Protein AF-A0AA90GK65-F1 (afdb_monomer_lite)

Structure (mmCIF, N/CA/C/O backbone):
data_AF-A0AA90GK65-F1
#
_entry.id   AF-A0AA90GK65-F1
#
loop_
_atom_site.group_PDB
_atom_site.id
_atom_site.type_symbol
_atom_site.label_atom_id
_atom_site.label_alt_id
_atom_site.label_comp_id
_atom_site.label_asym_id
_atom_site.label_entity_id
_atom_site.label_seq_id
_atom_site.pdbx_PDB_ins_code
_atom_site.Cartn_x
_atom_site.Cartn_y
_atom_site.Cartn_z
_atom_site.occupancy
_atom_site.B_iso_or_equiv
_atom_site.auth_seq_id
_atom_site.auth_comp_id
_atom_site.auth_asym_id
_atom_site.auth_atom_id
_atom_site.pdbx_PDB_model_num
ATOM 1 N N . MET A 1 1 ? -37.268 20.072 83.734 1.00 53.88 1 MET A N 1
ATOM 2 C CA . MET A 1 1 ? -36.682 18.783 83.312 1.00 53.88 1 MET A CA 1
ATOM 3 C C . MET A 1 1 ? -36.101 18.125 84.541 1.00 53.88 1 MET A C 1
ATOM 5 O O . MET A 1 1 ? -35.320 18.769 85.232 1.00 53.88 1 MET A O 1
ATOM 9 N N . THR A 1 2 ? -36.544 16.917 84.872 1.00 64.06 2 THR A N 1
ATOM 10 C CA . THR A 1 2 ? -36.016 16.194 86.035 1.00 64.06 2 THR A CA 1
ATOM 11 C C . THR A 1 2 ? -34.675 15.547 85.679 1.00 64.06 2 THR A C 1
ATOM 13 O O . THR A 1 2 ? -34.404 15.279 84.508 1.00 64.06 2 THR A O 1
ATOM 16 N N . HIS A 1 3 ? -33.815 15.277 86.668 1.00 60.09 3 HIS A N 1
ATOM 17 C CA . HIS A 1 3 ? -32.548 14.559 86.447 1.00 60.09 3 HIS A CA 1
ATOM 18 C C . HIS A 1 3 ? -32.745 13.210 85.719 1.00 60.09 3 HIS A C 1
ATOM 20 O O . HIS A 1 3 ? -31.854 12.770 84.997 1.00 60.09 3 HIS A O 1
ATOM 26 N N . SER A 1 4 ? -33.921 12.588 85.859 1.00 67.12 4 SER A N 1
ATOM 27 C CA . SER A 1 4 ? -34.303 11.354 85.165 1.00 67.12 4 SER A CA 1
ATOM 28 C C . SER A 1 4 ? -34.484 11.553 83.652 1.00 67.12 4 SER A C 1
ATOM 30 O O . SER A 1 4 ? -33.964 10.751 82.875 1.00 67.12 4 SER A O 1
ATOM 32 N N . ASP A 1 5 ? -35.111 12.656 83.224 1.00 63.06 5 ASP A N 1
ATOM 33 C CA . ASP A 1 5 ? -35.322 12.979 81.802 1.00 63.06 5 ASP A CA 1
ATOM 34 C C . ASP A 1 5 ? -33.998 13.243 81.070 1.00 63.06 5 ASP A C 1
ATOM 36 O O . ASP A 1 5 ? -33.822 12.882 79.905 1.00 63.06 5 ASP A O 1
ATOM 40 N N . PHE A 1 6 ? -33.038 13.858 81.767 1.00 65.25 6 PHE A N 1
ATOM 41 C CA . PHE A 1 6 ? -31.709 14.142 81.227 1.00 65.25 6 PHE A CA 1
ATOM 42 C C . PHE A 1 6 ? -30.898 12.857 80.997 1.00 65.25 6 PHE A C 1
ATOM 44 O O . PHE A 1 6 ? -30.302 12.683 79.935 1.00 65.25 6 PHE A O 1
ATOM 51 N N . VAL A 1 7 ? -30.925 11.920 81.949 1.00 72.56 7 VAL A N 1
ATOM 52 C CA . VAL A 1 7 ? -30.226 10.629 81.827 1.00 72.56 7 VAL A CA 1
ATOM 53 C C . VAL A 1 7 ? -30.856 9.753 80.737 1.00 72.56 7 VAL A C 1
ATOM 55 O O . VAL A 1 7 ? -30.133 9.161 79.936 1.00 72.56 7 VAL A O 1
ATOM 58 N N . LEU A 1 8 ? -32.190 9.721 80.638 1.00 72.12 8 LEU A N 1
ATOM 59 C CA . LEU A 1 8 ? -32.901 9.017 79.563 1.00 72.12 8 LEU A CA 1
ATOM 60 C C . LEU A 1 8 ? -32.573 9.585 78.175 1.00 72.12 8 LEU A C 1
ATOM 62 O O . LEU A 1 8 ? -32.366 8.815 77.240 1.00 72.12 8 LEU A O 1
ATOM 66 N N . SER A 1 9 ? -32.458 10.910 78.047 1.00 63.75 9 SER A N 1
ATOM 67 C CA . SER A 1 9 ? -32.057 11.575 76.799 1.00 63.75 9 SER A CA 1
ATOM 68 C C . SER A 1 9 ? -30.633 11.205 76.362 1.00 63.75 9 SER A C 1
ATOM 70 O O . SER A 1 9 ? -30.393 10.914 75.186 1.00 63.75 9 SER A O 1
ATOM 72 N N . ILE A 1 10 ? -29.689 11.132 77.309 1.00 73.88 10 ILE A N 1
ATOM 73 C CA . ILE A 1 10 ? -28.309 10.703 77.034 1.00 73.88 10 ILE A CA 1
ATOM 74 C C . ILE A 1 10 ? -28.283 9.248 76.557 1.00 73.88 10 ILE A C 1
ATOM 76 O O . ILE A 1 10 ? -27.667 8.945 75.534 1.00 73.88 10 ILE A O 1
ATOM 80 N N . ILE A 1 11 ? -28.985 8.349 77.251 1.00 77.56 11 ILE A N 1
A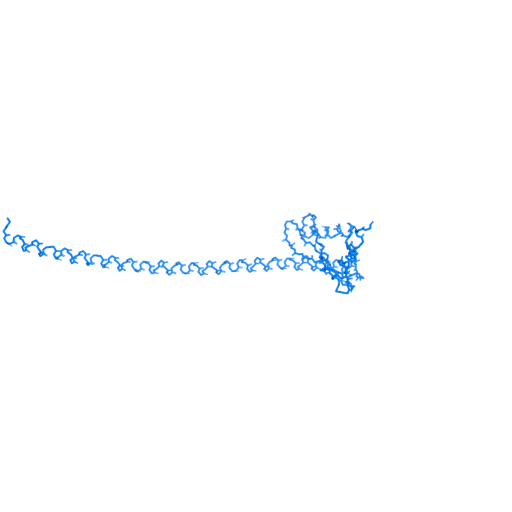TOM 81 C CA . ILE A 1 11 ? -29.042 6.928 76.883 1.00 77.56 11 ILE A CA 1
ATOM 82 C C . ILE A 1 11 ? -29.703 6.753 75.509 1.00 77.56 11 ILE A C 1
ATOM 84 O O . ILE A 1 11 ? -29.168 6.041 74.659 1.00 77.56 11 ILE A O 1
ATOM 88 N N . ALA A 1 12 ? -30.813 7.447 75.246 1.00 73.69 12 ALA A N 1
ATOM 89 C CA . ALA A 1 12 ? -31.489 7.418 73.951 1.00 73.69 12 ALA A CA 1
ATOM 90 C C . ALA A 1 12 ? -30.584 7.919 72.813 1.00 73.69 12 ALA A C 1
ATOM 92 O O . ALA A 1 12 ? -30.560 7.322 71.737 1.00 73.69 12 ALA A O 1
ATOM 93 N N . SER A 1 13 ? -29.786 8.959 73.063 1.00 66.50 13 SER A N 1
ATOM 94 C CA . SER A 1 13 ? -28.832 9.502 72.087 1.00 66.50 13 SER A CA 1
ATOM 95 C C . SER A 1 13 ? -27.697 8.521 71.775 1.00 66.50 13 SER A C 1
ATOM 97 O O . SER A 1 13 ? -27.316 8.363 70.615 1.00 66.50 13 SER A O 1
ATOM 99 N N . ILE A 1 14 ? -27.192 7.805 72.786 1.00 78.31 14 ILE A N 1
ATOM 100 C CA . ILE A 1 14 ? -26.168 6.761 72.609 1.00 78.31 14 ILE A CA 1
ATOM 101 C C . ILE A 1 14 ? -26.725 5.589 71.790 1.00 78.31 14 ILE A C 1
ATOM 103 O O . ILE A 1 14 ? -26.081 5.125 70.847 1.00 78.31 14 ILE A O 1
ATOM 107 N N . VAL A 1 15 ? -27.942 5.134 72.103 1.00 82.12 15 VAL A N 1
ATOM 108 C CA . VAL A 1 15 ? -28.606 4.046 71.368 1.00 82.12 15 VAL A CA 1
ATOM 109 C C . VAL A 1 15 ? -28.891 4.455 69.919 1.00 82.12 15 VAL A C 1
ATOM 111 O O . VAL A 1 15 ? -28.620 3.684 68.999 1.00 82.12 15 VAL A O 1
ATOM 114 N N . ALA A 1 16 ? -29.360 5.684 69.689 1.00 72.75 16 ALA A N 1
ATOM 115 C CA . ALA A 1 16 ? -29.577 6.213 68.345 1.00 72.75 16 ALA A CA 1
ATOM 116 C C . ALA A 1 16 ? -28.270 6.284 67.534 1.00 72.75 16 ALA A C 1
ATOM 118 O O . ALA A 1 16 ? -28.245 5.880 66.370 1.00 72.75 16 ALA A O 1
ATOM 119 N N . GLY A 1 17 ? -27.166 6.719 68.152 1.00 74.56 17 GLY A N 1
ATOM 120 C CA . GLY A 1 17 ? -25.843 6.748 67.521 1.00 74.56 17 GLY A CA 1
ATOM 121 C C . GLY A 1 17 ? -25.321 5.357 67.138 1.00 74.56 17 GLY A C 1
ATOM 122 O O . GLY A 1 17 ? -24.749 5.182 66.057 1.00 74.56 17 GLY A O 1
ATOM 123 N N . LEU A 1 18 ? -25.569 4.346 67.977 1.00 76.31 18 LEU A N 1
ATOM 124 C CA . LEU A 1 18 ? -25.223 2.951 67.684 1.00 76.31 18 LEU A CA 1
ATOM 125 C C . LEU A 1 18 ? -26.044 2.386 66.518 1.00 76.31 18 LEU A C 1
ATOM 127 O O . LEU A 1 18 ? -25.478 1.753 65.625 1.00 76.31 18 LEU A O 1
ATOM 131 N N . LEU A 1 19 ? -27.353 2.652 66.483 1.00 78.06 19 LEU A N 1
ATOM 132 C CA . LEU A 1 19 ? -28.230 2.213 65.393 1.00 78.06 19 LEU A CA 1
ATOM 133 C C . LEU A 1 19 ? -27.856 2.867 64.057 1.00 78.06 19 LEU A C 1
ATOM 135 O O . LEU A 1 19 ? -27.774 2.178 63.040 1.00 78.06 19 LEU A O 1
ATOM 139 N N . LEU A 1 20 ? -27.556 4.169 64.062 1.00 73.31 20 LEU A N 1
ATOM 140 C CA . LEU A 1 20 ? -27.072 4.887 62.879 1.00 73.31 20 LEU A CA 1
ATOM 141 C C . LEU A 1 20 ? -25.736 4.327 62.379 1.00 73.31 20 LEU A C 1
ATOM 143 O O . LEU A 1 20 ? -25.569 4.108 61.179 1.00 73.31 20 LEU A O 1
ATOM 147 N N . SER A 1 21 ? -24.808 4.028 63.289 1.00 73.44 21 SER A N 1
ATOM 148 C CA . SER A 1 21 ? -23.505 3.448 62.938 1.00 73.44 21 SER A CA 1
ATOM 149 C C . SER A 1 21 ? -23.639 2.041 62.340 1.00 73.44 21 SER A C 1
ATOM 151 O O . SER A 1 21 ? -22.968 1.712 61.358 1.00 73.44 21 SER A O 1
ATOM 153 N N . LEU A 1 22 ? -24.543 1.216 62.877 1.00 74.62 22 LEU A N 1
ATOM 154 C CA . LEU A 1 22 ? -24.857 -0.112 62.340 1.00 74.62 22 LEU A CA 1
ATOM 155 C C . LEU A 1 22 ? -25.506 -0.032 60.952 1.00 74.62 22 LEU A C 1
ATOM 157 O O . LEU A 1 22 ? -25.086 -0.747 60.039 1.00 74.62 22 LEU A O 1
ATOM 161 N N . ALA A 1 23 ? -26.475 0.868 60.765 1.00 69.19 23 ALA A N 1
ATOM 162 C CA . ALA A 1 23 ? -27.125 1.090 59.475 1.00 69.19 23 ALA A CA 1
ATOM 163 C C . ALA A 1 23 ? -26.131 1.586 58.410 1.00 69.19 23 ALA A C 1
ATOM 165 O O . ALA A 1 23 ? -26.128 1.092 57.277 1.00 69.19 23 ALA A O 1
ATOM 166 N N . ALA A 1 24 ? -25.233 2.505 58.776 1.00 68.62 24 ALA A N 1
ATOM 167 C CA . ALA A 1 24 ? -24.184 3.005 57.893 1.00 68.62 24 ALA A CA 1
ATOM 168 C C . ALA A 1 24 ? -23.212 1.893 57.467 1.00 68.62 24 ALA A C 1
ATOM 170 O O . ALA A 1 24 ? -22.922 1.755 56.276 1.00 68.62 24 ALA A O 1
ATOM 171 N N . LYS A 1 25 ? -22.767 1.046 58.407 1.00 73.62 25 LYS A N 1
ATOM 172 C CA . LYS A 1 25 ? -21.892 -0.101 58.116 1.00 73.62 25 LYS A CA 1
ATOM 173 C C . LYS A 1 25 ? -22.549 -1.089 57.148 1.00 73.62 25 LYS A C 1
ATOM 175 O O . LYS A 1 25 ? -21.927 -1.484 56.162 1.00 73.62 25 LYS A O 1
ATOM 180 N N . PHE A 1 26 ? -23.809 -1.446 57.396 1.00 69.31 26 PHE A N 1
ATOM 181 C CA . PHE A 1 26 ? -24.549 -2.394 56.557 1.00 69.31 26 PHE A CA 1
ATOM 182 C C . PHE A 1 26 ? -24.755 -1.858 55.133 1.00 69.31 26 PHE A C 1
ATOM 184 O O . PHE A 1 26 ? -24.623 -2.586 54.148 1.00 69.31 26 PHE A O 1
ATOM 191 N N . THR A 1 27 ? -25.019 -0.554 55.017 1.00 68.69 27 THR A N 1
ATOM 192 C CA . THR A 1 27 ? -25.155 0.130 53.728 1.00 68.69 27 THR A CA 1
ATOM 193 C C . THR A 1 27 ? -23.825 0.105 52.968 1.00 68.69 27 THR A C 1
ATOM 195 O O . THR A 1 27 ? -23.781 -0.346 51.824 1.00 68.69 27 THR A O 1
ATOM 198 N N . LEU A 1 28 ? -22.716 0.476 53.615 1.00 67.44 28 LEU A N 1
ATOM 199 C CA . LEU A 1 28 ? -21.369 0.449 53.030 1.00 67.44 28 LEU A CA 1
ATOM 200 C C . LEU A 1 28 ? -20.943 -0.942 52.535 1.00 67.44 28 LEU A C 1
ATOM 202 O O . LEU A 1 28 ? -20.376 -1.057 51.449 1.00 67.44 28 LEU A O 1
ATOM 206 N N . GLU A 1 29 ? -21.226 -2.005 53.289 1.00 71.81 29 GLU A N 1
ATOM 207 C CA . GLU A 1 29 ? -20.899 -3.378 52.877 1.00 71.81 29 GLU A CA 1
ATOM 208 C C . GLU A 1 29 ? -21.692 -3.829 51.642 1.00 71.81 29 GLU A C 1
ATOM 210 O O . GLU A 1 29 ? -21.140 -4.484 50.750 1.00 71.81 29 GLU A O 1
ATOM 215 N N . LYS A 1 30 ? -22.969 -3.440 51.549 1.00 68.69 30 LYS A N 1
ATOM 216 C CA . LYS A 1 30 ? -23.831 -3.769 50.406 1.00 68.69 30 LYS A CA 1
ATOM 217 C C . LYS A 1 30 ? -23.350 -3.076 49.128 1.00 68.69 30 LYS A C 1
ATOM 219 O O . LYS A 1 30 ? -23.256 -3.715 48.081 1.00 68.69 30 LYS A O 1
ATOM 224 N N . TRP A 1 31 ? -22.961 -1.805 49.230 1.00 67.75 31 TRP A N 1
ATOM 225 C CA . TRP A 1 31 ? -22.409 -1.038 48.110 1.00 67.75 31 TRP A CA 1
ATOM 226 C C . TRP A 1 31 ? -20.990 -1.466 47.727 1.00 67.75 31 TRP A C 1
ATOM 228 O O . TRP A 1 31 ? -20.674 -1.471 46.542 1.00 67.75 31 TRP A O 1
ATOM 238 N N . LYS A 1 32 ? -20.156 -1.918 48.676 1.00 67.50 32 LYS A N 1
ATOM 239 C CA . LYS A 1 32 ? -18.831 -2.494 48.377 1.00 67.50 32 LYS A CA 1
ATOM 240 C C . LYS A 1 32 ? -18.922 -3.699 47.443 1.00 67.50 32 LYS A C 1
ATOM 242 O O . LYS A 1 32 ? -18.173 -3.768 46.474 1.00 67.50 32 LYS A O 1
ATOM 247 N N . LYS A 1 33 ? -19.847 -4.631 47.699 1.00 67.06 33 LYS A N 1
ATOM 248 C CA . LYS A 1 33 ? -20.040 -5.809 46.832 1.00 67.06 33 LYS A CA 1
ATOM 249 C C . LYS A 1 33 ? -20.470 -5.418 45.416 1.00 67.06 33 LYS A C 1
ATOM 251 O O . LYS A 1 33 ? -19.972 -5.987 44.450 1.00 67.06 33 LYS A O 1
ATOM 256 N N . ILE A 1 34 ? -21.342 -4.418 45.299 1.00 67.25 34 ILE A N 1
ATOM 257 C CA . ILE A 1 34 ? -21.796 -3.887 44.009 1.00 67.25 34 ILE A CA 1
ATOM 258 C C . ILE A 1 34 ? -20.641 -3.178 43.284 1.00 67.25 34 ILE A C 1
ATOM 260 O O . ILE A 1 34 ? -20.399 -3.457 42.115 1.00 67.25 34 ILE A O 1
ATOM 264 N N . ALA A 1 35 ? -19.876 -2.331 43.976 1.00 66.69 35 ALA A N 1
ATOM 265 C CA . ALA A 1 35 ? -18.743 -1.601 43.408 1.00 66.69 35 ALA A CA 1
ATOM 266 C C . ALA A 1 35 ? -17.632 -2.533 42.897 1.00 66.69 35 ALA A C 1
ATOM 268 O O . ALA A 1 35 ? -17.071 -2.285 41.834 1.00 66.69 35 ALA A O 1
ATOM 269 N N . ILE A 1 36 ? -17.354 -3.633 43.606 1.00 68.06 36 ILE A N 1
ATOM 270 C CA . ILE A 1 36 ? -16.408 -4.664 43.151 1.00 68.06 36 ILE A CA 1
ATOM 271 C C . ILE A 1 36 ? -16.930 -5.352 41.882 1.00 68.06 36 ILE A C 1
ATOM 273 O O . ILE A 1 36 ? -16.168 -5.541 40.937 1.00 68.06 36 ILE A O 1
ATOM 277 N N . GLY A 1 37 ? -18.228 -5.674 41.829 1.00 65.06 37 GLY A N 1
ATOM 278 C CA . GLY A 1 37 ? -18.865 -6.251 40.642 1.00 65.06 37 GLY A CA 1
ATOM 279 C C . GLY A 1 37 ? -18.809 -5.323 39.425 1.00 65.06 37 GLY A C 1
ATOM 280 O O . GLY A 1 37 ? -18.404 -5.752 38.349 1.00 65.06 37 GLY A O 1
ATOM 281 N N . PHE A 1 38 ? -19.134 -4.039 39.600 1.00 68.06 38 PHE A N 1
ATOM 282 C CA . PHE A 1 38 ? -19.025 -3.033 38.539 1.00 68.06 38 PHE A CA 1
ATOM 283 C C . PHE A 1 38 ? -17.574 -2.800 38.106 1.00 68.06 38 PHE A C 1
ATOM 285 O O . PHE A 1 38 ? -17.306 -2.727 36.910 1.00 68.06 38 PHE A O 1
ATOM 292 N N . GLY A 1 39 ? -16.627 -2.742 39.046 1.00 64.25 39 GLY A N 1
ATOM 293 C CA . GLY A 1 39 ? -15.202 -2.614 38.736 1.00 64.25 39 GLY A CA 1
ATOM 294 C C . GLY A 1 39 ? -14.677 -3.793 37.916 1.00 64.25 39 GLY A C 1
ATOM 295 O O . GLY A 1 39 ? -14.038 -3.591 36.885 1.00 64.25 39 GLY A O 1
ATOM 296 N N . ALA A 1 40 ? -15.009 -5.024 38.315 1.00 71.69 40 ALA A N 1
ATOM 297 C CA . ALA A 1 40 ? -14.654 -6.228 37.565 1.00 71.69 40 ALA A CA 1
ATOM 298 C C . ALA A 1 40 ? -15.282 -6.240 36.160 1.00 71.69 40 ALA A C 1
ATOM 300 O O . ALA A 1 40 ? -14.619 -6.609 35.191 1.00 71.69 40 ALA A O 1
ATOM 301 N N . LEU A 1 41 ? -16.532 -5.782 36.034 1.00 71.88 41 LEU A N 1
ATOM 302 C CA . LEU A 1 41 ? -17.224 -5.681 34.750 1.00 71.88 41 LEU A CA 1
ATOM 303 C C . LEU A 1 41 ? -16.557 -4.658 33.818 1.00 71.88 41 LEU A C 1
ATOM 305 O O . LEU A 1 41 ? -16.363 -4.938 32.638 1.00 71.88 41 LEU A O 1
ATOM 309 N N . ILE A 1 42 ? -16.149 -3.501 34.351 1.00 71.12 42 ILE A N 1
ATOM 310 C CA . ILE A 1 42 ? -15.422 -2.469 33.600 1.00 71.12 42 ILE A CA 1
ATOM 311 C C . ILE A 1 42 ? -14.092 -3.029 33.092 1.00 71.12 42 ILE A C 1
ATOM 313 O O . ILE A 1 42 ? -13.804 -2.916 31.900 1.00 71.12 42 ILE A O 1
ATOM 317 N N . VAL A 1 43 ? -13.316 -3.696 33.950 1.00 72.31 43 VAL A N 1
ATOM 318 C CA . VAL A 1 43 ? -12.039 -4.312 33.553 1.00 72.31 43 VAL A CA 1
ATOM 319 C C . VAL A 1 43 ? -12.254 -5.365 32.464 1.00 72.31 43 VAL A C 1
ATOM 321 O O . VAL A 1 43 ? -11.576 -5.328 31.437 1.00 72.31 43 VAL A O 1
ATOM 324 N N . ALA A 1 44 ? -13.238 -6.252 32.632 1.00 73.31 44 ALA A N 1
ATOM 325 C CA . ALA A 1 44 ? -13.564 -7.272 31.639 1.00 73.31 44 ALA A CA 1
ATOM 326 C C . ALA A 1 44 ? -13.995 -6.654 30.296 1.00 73.31 44 ALA A C 1
ATOM 328 O O . ALA A 1 44 ? -13.474 -7.031 29.247 1.00 73.31 44 ALA A O 1
ATOM 329 N N . SER A 1 45 ? -14.884 -5.657 30.320 1.00 73.00 45 SER A N 1
ATOM 330 C CA . SER A 1 45 ? -15.328 -4.952 29.110 1.00 73.00 45 SER A CA 1
ATOM 331 C C . SER A 1 45 ? -14.188 -4.212 28.406 1.00 73.00 45 SER A C 1
ATOM 333 O O . SER A 1 45 ? -14.115 -4.227 27.179 1.00 73.00 45 SER A O 1
ATOM 335 N N . THR A 1 46 ? -13.249 -3.641 29.166 1.00 75.56 46 THR A N 1
ATOM 336 C CA . THR A 1 46 ? -12.082 -2.938 28.619 1.00 75.56 46 THR A CA 1
ATOM 337 C C . THR A 1 46 ? -11.144 -3.920 27.925 1.00 75.56 46 THR A C 1
ATOM 339 O O . THR A 1 46 ? -10.703 -3.660 26.809 1.00 75.56 46 THR A O 1
ATOM 342 N N . MET A 1 47 ? -10.889 -5.087 28.528 1.00 74.62 47 MET A N 1
ATOM 343 C CA . MET A 1 47 ? -10.067 -6.126 27.897 1.00 74.62 47 MET A CA 1
ATOM 344 C C . MET A 1 47 ? -10.684 -6.647 26.596 1.00 74.62 47 MET A C 1
ATOM 346 O O . MET A 1 47 ? -9.975 -6.823 25.602 1.00 74.62 47 MET A O 1
ATOM 350 N N . ILE A 1 48 ? -12.005 -6.849 26.572 1.00 78.00 48 ILE A N 1
ATOM 351 C CA . ILE A 1 48 ? -12.718 -7.249 25.354 1.00 78.00 48 ILE A CA 1
ATOM 352 C C . ILE A 1 48 ? -12.604 -6.150 24.292 1.00 78.00 48 ILE A C 1
ATOM 354 O O . ILE A 1 48 ? -12.247 -6.447 23.154 1.00 78.00 48 ILE A O 1
ATOM 358 N N . ALA A 1 49 ? -12.834 -4.885 24.655 1.00 71.25 49 ALA A N 1
ATOM 359 C CA . ALA A 1 49 ? -12.737 -3.758 23.730 1.00 71.25 49 ALA A CA 1
ATOM 360 C C . ALA A 1 49 ? -11.335 -3.626 23.111 1.00 71.25 49 ALA A C 1
ATOM 362 O O . ALA A 1 49 ? -11.219 -3.466 21.896 1.00 71.25 49 ALA A O 1
ATOM 363 N N . VAL A 1 50 ? -10.275 -3.763 23.915 1.00 74.31 50 VAL A N 1
ATOM 364 C CA . VAL A 1 50 ? -8.881 -3.735 23.436 1.00 74.31 50 VAL A CA 1
ATOM 365 C C . VAL A 1 50 ? -8.605 -4.896 22.483 1.00 74.31 50 VAL A C 1
ATOM 367 O O . VAL A 1 50 ? -8.024 -4.690 21.420 1.00 74.31 50 VAL A O 1
ATOM 370 N N . THR A 1 51 ? -9.062 -6.103 22.821 1.00 73.75 51 THR A N 1
ATOM 371 C CA . THR A 1 51 ? -8.873 -7.294 21.977 1.00 73.75 51 THR A CA 1
ATOM 372 C C . THR A 1 51 ? -9.578 -7.131 20.633 1.00 73.75 51 THR A C 1
ATOM 374 O O . THR A 1 51 ? -8.982 -7.356 19.583 1.00 73.75 51 THR A O 1
ATOM 377 N N . VAL A 1 52 ? -10.833 -6.680 20.651 1.00 77.06 52 VAL A N 1
ATOM 378 C CA . VAL A 1 52 ? -11.617 -6.421 19.440 1.00 77.06 52 VAL A CA 1
ATOM 379 C C . VAL A 1 52 ? -10.946 -5.339 18.591 1.00 77.06 52 VAL A C 1
ATOM 381 O O . VAL A 1 52 ? -10.760 -5.539 17.393 1.00 77.06 52 VAL A O 1
ATOM 384 N N . PHE A 1 53 ? -10.509 -4.230 19.194 1.00 70.06 53 PHE A N 1
ATOM 385 C CA . PHE A 1 53 ? -9.796 -3.162 18.491 1.00 70.06 53 PHE A CA 1
ATOM 386 C C . PHE A 1 53 ? -8.490 -3.651 17.847 1.00 70.06 53 PHE A C 1
ATOM 388 O O . PHE A 1 53 ? -8.228 -3.345 16.682 1.00 70.06 53 PHE A O 1
ATOM 395 N N . ALA A 1 54 ? -7.695 -4.448 18.564 1.00 67.62 54 ALA A N 1
ATOM 396 C CA . ALA A 1 54 ? -6.467 -5.035 18.039 1.00 67.62 54 ALA A CA 1
ATOM 397 C C . ALA A 1 54 ? -6.752 -5.965 16.848 1.00 67.62 54 ALA A C 1
ATOM 399 O O . ALA A 1 54 ? -6.131 -5.815 15.797 1.00 67.62 54 ALA A O 1
ATOM 400 N N . VAL A 1 55 ? -7.743 -6.858 16.961 1.00 68.69 55 VAL A N 1
ATOM 401 C CA . VAL A 1 55 ? -8.152 -7.753 15.865 1.00 68.69 55 VAL A CA 1
ATOM 402 C C . VAL A 1 55 ? -8.626 -6.954 14.649 1.00 68.69 55 VAL A C 1
ATOM 404 O O . VAL A 1 55 ? -8.187 -7.229 13.533 1.00 68.69 55 VAL A O 1
ATOM 407 N N . PHE A 1 56 ? -9.468 -5.934 14.835 1.00 67.56 56 PHE A N 1
ATOM 408 C CA . PHE A 1 56 ? -9.924 -5.073 13.738 1.00 67.56 56 PHE A CA 1
ATOM 409 C C . PHE A 1 56 ? -8.782 -4.292 13.079 1.00 67.56 56 PHE A C 1
ATOM 411 O O . PHE A 1 56 ? -8.797 -4.101 11.865 1.00 67.56 56 PHE A O 1
ATOM 418 N N . THR A 1 57 ? -7.796 -3.842 13.852 1.00 66.00 57 THR A N 1
ATOM 419 C CA . THR A 1 57 ? -6.651 -3.087 13.325 1.00 66.00 57 THR A CA 1
ATOM 420 C C . THR A 1 57 ? -5.748 -3.993 12.496 1.00 66.00 57 THR A C 1
ATOM 422 O O . THR A 1 57 ? -5.493 -3.704 11.328 1.00 66.00 57 THR A O 1
ATOM 425 N N . VAL A 1 58 ? -5.363 -5.146 13.049 1.00 67.19 58 VAL A N 1
ATOM 426 C CA . VAL A 1 58 ? -4.513 -6.130 12.364 1.00 67.19 58 VAL A CA 1
ATOM 427 C C . VAL A 1 58 ? -5.188 -6.660 11.101 1.00 67.19 58 VAL A C 1
ATOM 429 O O . VAL A 1 58 ? -4.553 -6.751 10.056 1.00 67.19 58 VAL A O 1
ATOM 432 N N . THR A 1 59 ? -6.484 -6.976 11.153 1.00 66.75 59 THR A N 1
ATOM 433 C CA . THR A 1 59 ? -7.213 -7.469 9.970 1.00 66.75 59 THR A CA 1
ATOM 434 C C . THR A 1 59 ? -7.330 -6.413 8.876 1.00 66.75 59 THR A C 1
ATOM 436 O O . THR A 1 59 ? -7.150 -6.745 7.704 1.00 66.75 59 THR A O 1
ATOM 439 N N . LYS A 1 60 ? -7.563 -5.140 9.226 1.00 67.19 60 LYS A N 1
ATOM 440 C CA . LYS A 1 60 ? -7.572 -4.039 8.252 1.00 67.19 60 LYS A CA 1
ATOM 441 C C . LYS A 1 60 ? -6.209 -3.855 7.597 1.00 67.19 60 LYS A C 1
ATOM 443 O O . LYS A 1 60 ? -6.140 -3.843 6.370 1.00 67.19 60 LYS A O 1
ATOM 448 N N . GLU A 1 61 ? -5.136 -3.778 8.379 1.00 69.06 61 GLU A N 1
ATOM 449 C CA . GLU A 1 61 ? -3.777 -3.646 7.840 1.00 69.06 61 GLU A CA 1
ATOM 450 C C . GLU A 1 61 ? -3.386 -4.846 6.978 1.00 69.06 61 GLU A C 1
ATOM 452 O O . GLU A 1 61 ? -2.861 -4.670 5.879 1.00 69.06 61 GLU A O 1
ATOM 457 N N . PHE A 1 62 ? -3.721 -6.061 7.416 1.00 71.75 62 PHE A N 1
ATOM 458 C CA . PHE A 1 62 ? -3.465 -7.277 6.652 1.00 71.75 62 PHE A CA 1
ATOM 459 C C . PHE A 1 62 ? -4.245 -7.302 5.335 1.00 71.75 62 PHE A C 1
ATOM 461 O O . PHE A 1 62 ? -3.687 -7.640 4.293 1.00 71.75 62 PHE A O 1
ATOM 468 N N . SER A 1 63 ? -5.525 -6.920 5.354 1.00 74.25 63 SER A N 1
ATOM 469 C CA . SER A 1 63 ? -6.344 -6.852 4.140 1.00 74.25 63 SER A CA 1
ATOM 470 C C . SER A 1 63 ? -5.803 -5.822 3.146 1.00 74.25 63 SER A C 1
ATOM 472 O O . SER A 1 63 ? -5.643 -6.148 1.971 1.00 74.25 63 SER A O 1
ATOM 474 N N . ALA A 1 64 ? -5.408 -4.637 3.624 1.00 77.81 64 ALA A N 1
ATOM 475 C CA . ALA A 1 64 ? -4.816 -3.588 2.801 1.00 77.81 64 ALA A CA 1
ATOM 476 C C . ALA A 1 64 ? -3.447 -4.004 2.241 1.00 77.81 64 ALA A C 1
ATOM 478 O O . ALA A 1 64 ? -3.150 -3.751 1.074 1.00 77.81 64 ALA A O 1
ATOM 479 N N . TYR A 1 65 ? -2.621 -4.680 3.046 1.00 82.75 65 TYR A N 1
ATOM 480 C CA . TYR A 1 65 ? -1.345 -5.235 2.598 1.00 82.75 65 TYR A CA 1
ATOM 481 C C . TYR A 1 65 ? -1.543 -6.307 1.525 1.00 82.75 65 TYR A C 1
ATOM 483 O O . TYR A 1 65 ? -0.885 -6.268 0.486 1.00 82.75 65 TYR A O 1
ATOM 491 N N . ARG A 1 66 ? -2.473 -7.242 1.742 1.00 85.81 66 ARG A N 1
ATOM 492 C CA . ARG A 1 66 ? -2.782 -8.306 0.784 1.00 85.81 66 ARG A CA 1
ATOM 493 C C . ARG A 1 66 ? -3.276 -7.730 -0.536 1.00 85.81 66 ARG A C 1
ATOM 495 O O . ARG A 1 66 ? -2.812 -8.143 -1.592 1.00 85.81 66 ARG A O 1
ATOM 502 N N . GLU A 1 67 ? -4.188 -6.768 -0.477 1.00 87.06 67 GLU A N 1
ATOM 503 C CA . GLU A 1 67 ? -4.708 -6.097 -1.663 1.00 87.06 67 GLU A CA 1
ATOM 504 C C . GLU A 1 67 ? -3.593 -5.367 -2.428 1.00 87.06 67 GLU A C 1
ATOM 506 O O . GLU A 1 67 ? -3.444 -5.542 -3.638 1.00 87.06 67 GLU A O 1
ATOM 511 N N . ARG A 1 68 ? -2.738 -4.632 -1.705 1.00 88.81 68 ARG A N 1
ATOM 512 C CA . ARG A 1 68 ? -1.552 -3.971 -2.262 1.00 88.81 68 ARG A CA 1
ATOM 513 C C . ARG A 1 68 ? -0.609 -4.963 -2.932 1.00 88.81 68 ARG A C 1
ATOM 515 O O . ARG A 1 68 ? -0.149 -4.694 -4.036 1.00 88.81 68 ARG A O 1
ATOM 522 N N . SER A 1 69 ? -0.347 -6.101 -2.294 1.00 88.94 69 SER A N 1
ATOM 523 C CA . SER A 1 69 ? 0.524 -7.147 -2.832 1.00 88.94 69 SER A CA 1
ATOM 524 C C . SER A 1 69 ? -0.052 -7.784 -4.097 1.00 88.94 69 SER A C 1
ATOM 526 O O . SER A 1 69 ? 0.695 -8.016 -5.041 1.00 88.94 69 SER A O 1
ATOM 528 N N . ILE A 1 70 ? -1.363 -8.035 -4.147 1.00 91.25 70 ILE A N 1
ATOM 529 C CA . ILE A 1 70 ? -2.025 -8.578 -5.343 1.00 91.25 70 ILE A CA 1
ATOM 530 C C . ILE A 1 70 ? -1.934 -7.579 -6.500 1.00 91.25 70 ILE A C 1
ATOM 532 O O . ILE A 1 70 ? -1.660 -7.961 -7.637 1.00 91.25 70 ILE A O 1
ATOM 536 N N . LEU A 1 71 ? -2.168 -6.292 -6.234 1.00 92.06 71 LEU A N 1
ATOM 537 C CA . LEU A 1 71 ? -2.061 -5.264 -7.266 1.00 92.06 71 LEU A CA 1
ATOM 538 C C . LEU A 1 71 ? -0.615 -5.081 -7.744 1.00 92.06 71 LEU A C 1
ATOM 540 O O . LEU A 1 71 ? -0.391 -4.940 -8.946 1.00 92.06 71 LEU A O 1
ATOM 544 N N . GLN A 1 72 ? 0.353 -5.136 -6.826 1.00 94.50 72 GLN A N 1
ATOM 545 C CA . GLN A 1 72 ? 1.779 -5.112 -7.147 1.00 94.50 72 GLN A CA 1
ATOM 546 C C . GLN A 1 72 ? 2.140 -6.255 -8.099 1.00 94.50 72 GLN A C 1
ATOM 548 O O . GLN A 1 72 ? 2.698 -6.006 -9.161 1.00 94.50 72 GLN A O 1
ATOM 553 N N . GLU A 1 73 ? 1.725 -7.484 -7.782 1.00 95.06 73 GLU A N 1
ATOM 554 C CA . GLU A 1 73 ? 1.977 -8.659 -8.621 1.00 95.06 73 GLU A CA 1
ATOM 555 C C . GLU A 1 73 ? 1.389 -8.500 -10.033 1.00 95.06 73 GLU A C 1
ATOM 557 O O . GLU A 1 73 ? 2.027 -8.851 -11.024 1.00 95.06 73 GLU A O 1
ATOM 562 N N . LYS A 1 74 ? 0.189 -7.919 -10.160 1.00 94.38 74 LYS A N 1
ATOM 563 C CA . LYS A 1 74 ? -0.427 -7.647 -11.470 1.00 94.38 74 LYS A CA 1
ATOM 564 C C . LYS A 1 74 ? 0.380 -6.645 -12.293 1.00 94.38 74 LYS A C 1
ATOM 566 O O . LYS A 1 74 ? 0.556 -6.850 -13.494 1.00 94.38 74 LYS A O 1
ATOM 571 N N . ILE A 1 75 ? 0.863 -5.576 -11.664 1.00 94.50 75 ILE A N 1
ATOM 572 C CA . ILE A 1 75 ? 1.701 -4.567 -12.322 1.00 94.50 75 ILE A CA 1
ATOM 573 C C . ILE A 1 75 ? 3.065 -5.162 -12.698 1.00 94.50 75 ILE A C 1
ATOM 575 O O . ILE A 1 75 ? 3.539 -4.937 -13.813 1.00 94.50 75 ILE A O 1
ATOM 579 N N . ASP A 1 76 ? 3.667 -5.970 -11.829 1.00 95.12 76 ASP A N 1
ATOM 580 C CA . ASP A 1 76 ? 4.944 -6.638 -12.091 1.00 95.12 76 ASP A CA 1
ATOM 581 C C . ASP A 1 76 ? 4.821 -7.647 -13.239 1.00 95.12 76 ASP A C 1
ATOM 583 O O . ASP A 1 76 ? 5.632 -7.642 -14.162 1.00 95.12 76 ASP A O 1
ATOM 587 N N . ASN A 1 77 ? 3.757 -8.452 -13.263 1.00 95.75 77 ASN A N 1
ATOM 588 C CA . ASN A 1 77 ? 3.485 -9.373 -14.366 1.00 95.75 77 ASN A CA 1
ATOM 589 C C . ASN A 1 77 ? 3.257 -8.628 -15.689 1.00 95.75 77 ASN A C 1
ATOM 591 O O . ASN A 1 77 ? 3.775 -9.038 -16.731 1.00 95.75 77 ASN A O 1
ATOM 595 N N . TYR A 1 78 ? 2.521 -7.513 -15.655 1.00 95.06 78 TYR A N 1
ATOM 596 C CA . TYR A 1 78 ? 2.304 -6.678 -16.834 1.00 95.06 78 TYR A CA 1
ATOM 597 C C . TYR A 1 78 ? 3.617 -6.091 -17.365 1.00 95.06 78 TYR A C 1
ATOM 599 O O . TYR A 1 78 ? 3.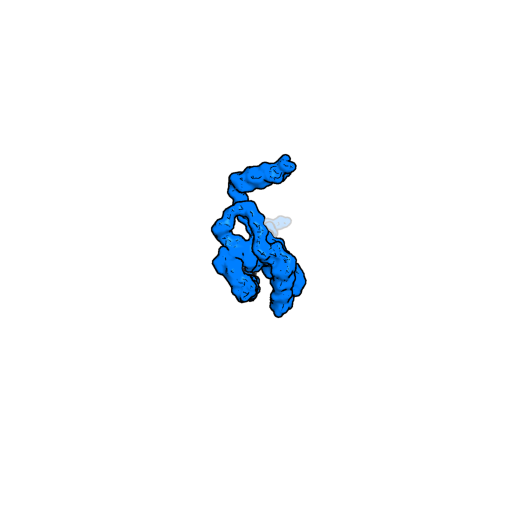913 -6.218 -18.556 1.00 95.06 78 TYR A O 1
ATOM 607 N N . THR A 1 79 ? 4.410 -5.472 -16.487 1.00 94.38 79 THR A N 1
ATOM 608 C CA . THR A 1 79 ? 5.675 -4.817 -16.847 1.00 94.38 79 THR A CA 1
ATOM 609 C C . THR A 1 79 ? 6.723 -5.821 -17.303 1.00 94.38 79 THR A C 1
ATOM 611 O O . THR A 1 79 ? 7.340 -5.604 -18.339 1.00 94.38 79 THR A O 1
ATOM 614 N N . LYS A 1 80 ? 6.858 -6.965 -16.630 1.00 94.69 80 LYS A N 1
ATOM 615 C CA . LYS A 1 80 ? 7.739 -8.055 -17.062 1.00 94.69 80 LYS A CA 1
ATOM 616 C C . LYS A 1 80 ? 7.347 -8.614 -18.433 1.00 94.69 80 LYS A C 1
ATOM 618 O O . LYS A 1 80 ? 8.221 -8.917 -19.238 1.00 94.69 80 LYS A O 1
ATOM 623 N N . GLY A 1 81 ? 6.048 -8.740 -18.713 1.00 94.12 81 GLY A N 1
ATOM 624 C CA . GLY A 1 81 ? 5.555 -9.259 -19.992 1.00 94.12 81 GLY A CA 1
ATOM 625 C C . GLY A 1 81 ? 5.733 -8.292 -21.168 1.00 94.12 81 GLY A C 1
ATOM 626 O O . GLY A 1 81 ? 6.079 -8.724 -22.264 1.00 94.12 81 GLY A O 1
ATOM 627 N N . HIS A 1 82 ? 5.513 -6.992 -20.952 1.00 94.88 82 HIS A N 1
ATOM 628 C CA . HIS A 1 82 ? 5.515 -5.986 -22.026 1.00 94.88 82 HIS A CA 1
ATOM 629 C C . HIS A 1 82 ? 6.836 -5.212 -22.147 1.00 94.88 82 HIS A C 1
ATOM 631 O O . HIS A 1 82 ? 7.176 -4.749 -23.234 1.00 94.88 82 HIS A O 1
ATOM 637 N N . TYR A 1 83 ? 7.585 -5.087 -21.051 1.00 92.75 83 TYR A N 1
ATOM 638 C CA . TYR A 1 83 ? 8.821 -4.307 -20.939 1.00 92.75 83 TYR A CA 1
ATOM 639 C C . TYR A 1 83 ? 9.944 -5.117 -20.259 1.00 92.75 83 TYR A C 1
ATOM 641 O O . TYR A 1 83 ? 10.541 -4.647 -19.286 1.00 92.75 83 TYR A O 1
ATOM 649 N N . PRO A 1 84 ? 10.271 -6.331 -20.751 1.00 93.06 84 PRO A N 1
ATOM 650 C CA . PRO A 1 84 ? 11.203 -7.233 -20.072 1.00 93.06 84 PRO A CA 1
ATOM 651 C C . PRO A 1 84 ? 12.600 -6.631 -19.913 1.00 93.06 84 PRO A C 1
ATOM 653 O O . PRO A 1 84 ? 13.206 -6.788 -18.866 1.00 93.06 84 PRO A O 1
ATOM 656 N N . LYS A 1 85 ? 13.094 -5.874 -20.903 1.00 92.19 85 LYS A N 1
ATOM 657 C CA . LYS A 1 85 ? 14.431 -5.257 -20.842 1.00 92.19 85 LYS A CA 1
ATOM 658 C C . LYS A 1 85 ? 14.569 -4.266 -19.683 1.00 92.19 85 LYS A C 1
ATOM 660 O O . LYS A 1 85 ? 15.535 -4.340 -18.932 1.00 92.19 85 LYS A O 1
ATOM 665 N N . ASP A 1 86 ? 13.600 -3.367 -19.530 1.00 89.69 86 ASP A N 1
ATOM 666 C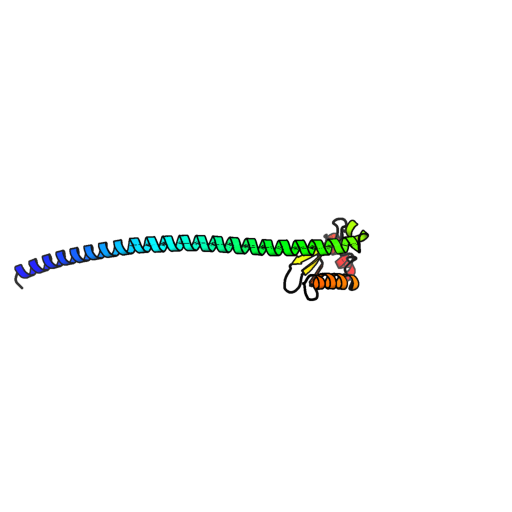 CA . ASP A 1 86 ? 13.606 -2.361 -18.462 1.00 89.69 86 ASP A CA 1
ATOM 667 C C . ASP A 1 86 ? 13.338 -3.016 -17.096 1.00 89.69 86 ASP A C 1
ATOM 669 O O . ASP A 1 86 ? 13.934 -2.650 -16.081 1.00 89.69 86 ASP A O 1
ATOM 673 N N . TYR A 1 87 ? 12.472 -4.034 -17.067 1.00 90.50 87 TYR A N 1
ATOM 674 C CA . TYR A 1 87 ? 12.214 -4.814 -15.862 1.00 90.50 87 TYR A CA 1
ATOM 675 C C . TYR A 1 87 ? 13.467 -5.589 -15.415 1.00 90.50 87 TYR A C 1
ATOM 677 O O . TYR A 1 87 ? 13.846 -5.553 -14.245 1.00 90.50 87 TYR A O 1
ATOM 685 N N . ASP A 1 88 ? 14.181 -6.241 -16.321 1.00 91.31 88 ASP A N 1
ATOM 686 C CA . ASP A 1 88 ? 15.407 -6.970 -15.986 1.00 91.31 88 ASP A CA 1
ATOM 687 C C . ASP A 1 88 ? 16.548 -6.016 -15.594 1.00 91.31 88 ASP A C 1
ATOM 689 O O . ASP A 1 88 ? 17.365 -6.352 -14.740 1.00 91.31 88 ASP A O 1
ATOM 693 N N . ALA A 1 89 ? 16.549 -4.784 -16.120 1.00 86.81 89 ALA A N 1
ATOM 694 C CA . ALA A 1 89 ? 17.448 -3.709 -15.691 1.00 86.81 89 ALA A CA 1
ATOM 695 C C . ALA A 1 89 ? 17.135 -3.153 -14.282 1.00 86.81 89 ALA A C 1
ATOM 697 O O . ALA A 1 89 ? 17.919 -2.376 -13.738 1.00 86.81 89 ALA A O 1
ATOM 698 N N . GLY A 1 90 ? 16.017 -3.561 -13.672 1.00 87.12 90 GLY A N 1
ATOM 699 C CA . GLY A 1 90 ? 15.666 -3.241 -12.286 1.00 87.12 90 GLY A CA 1
ATOM 700 C C . GLY A 1 90 ? 14.724 -2.048 -12.100 1.00 87.12 90 GLY A C 1
ATOM 701 O O . GLY A 1 90 ? 14.495 -1.644 -10.963 1.00 87.12 90 GLY A O 1
ATOM 702 N N . TYR A 1 91 ? 14.132 -1.507 -13.169 1.00 88.25 91 TYR A N 1
ATOM 703 C CA . TYR A 1 91 ? 13.070 -0.499 -13.058 1.00 88.25 91 TYR A CA 1
ATOM 704 C C . TYR A 1 91 ? 11.760 -1.132 -12.580 1.00 88.25 91 TYR A C 1
ATOM 706 O O . TYR A 1 91 ? 11.370 -2.206 -13.046 1.00 88.25 91 TYR A O 1
ATOM 714 N N . ARG A 1 92 ? 11.057 -0.494 -11.641 1.00 90.69 92 ARG A N 1
ATOM 715 C CA . ARG A 1 92 ? 9.810 -1.022 -11.060 1.00 90.69 92 ARG A CA 1
ATOM 716 C C . ARG A 1 92 ? 8.753 0.070 -10.920 1.00 90.69 92 ARG A C 1
ATOM 718 O O . ARG A 1 92 ? 9.063 1.253 -10.805 1.00 90.69 92 ARG A O 1
ATOM 725 N N . VAL A 1 93 ? 7.489 -0.346 -10.889 1.00 92.12 93 VAL A N 1
ATOM 726 C CA . VAL A 1 93 ? 6.370 0.497 -10.449 1.00 92.12 93 VAL A CA 1
ATOM 727 C C . VAL A 1 93 ? 5.876 -0.060 -9.126 1.00 92.12 93 VAL A C 1
ATOM 729 O O . VAL A 1 93 ? 5.378 -1.178 -9.072 1.00 92.12 93 VAL A O 1
ATOM 732 N N . GLU A 1 94 ? 6.015 0.711 -8.058 1.00 92.19 94 GLU A N 1
ATOM 733 C CA . GLU A 1 94 ? 5.591 0.323 -6.718 1.00 92.19 94 GLU A CA 1
ATOM 734 C C . GLU A 1 94 ? 4.176 0.832 -6.444 1.00 92.19 94 GLU A C 1
ATOM 736 O O . GLU A 1 94 ? 3.884 2.019 -6.578 1.00 92.19 94 GLU A O 1
ATOM 741 N N . VAL A 1 95 ? 3.283 -0.038 -5.987 1.00 91.75 95 VAL A N 1
ATOM 742 C CA . VAL A 1 95 ? 2.017 0.391 -5.393 1.00 91.75 95 VAL A CA 1
ATOM 743 C C . VAL A 1 95 ? 2.352 0.979 -4.031 1.00 91.75 95 VAL A C 1
ATOM 745 O O . VAL A 1 95 ? 2.876 0.270 -3.183 1.00 91.75 95 VAL A O 1
ATOM 748 N N . GLY A 1 96 ? 2.078 2.258 -3.793 1.00 86.44 96 GLY A N 1
ATOM 749 C CA . GLY A 1 96 ? 2.282 2.916 -2.500 1.00 86.44 96 GLY A CA 1
ATOM 750 C C . GLY A 1 96 ? 1.093 2.723 -1.561 1.00 86.44 96 GLY A C 1
ATOM 751 O O . GLY A 1 96 ? 1.243 2.229 -0.444 1.00 86.44 96 GLY A O 1
ATOM 752 N N . ARG A 1 97 ? -0.106 3.089 -2.027 1.00 85.94 97 ARG A N 1
ATOM 753 C CA . ARG A 1 97 ? -1.359 2.997 -1.264 1.00 85.94 97 ARG A CA 1
ATOM 754 C C . ARG A 1 97 ? -2.525 2.675 -2.190 1.00 85.94 97 ARG A C 1
ATOM 756 O O . ARG A 1 97 ? -2.607 3.226 -3.284 1.00 85.94 97 ARG A O 1
ATOM 763 N N . ILE A 1 98 ? -3.448 1.849 -1.709 1.00 84.00 98 ILE A N 1
ATOM 764 C CA . ILE A 1 98 ? -4.760 1.647 -2.324 1.00 84.00 98 ILE A CA 1
ATOM 765 C C . ILE A 1 98 ? -5.779 2.476 -1.533 1.00 84.00 98 ILE A C 1
ATOM 767 O O . ILE A 1 98 ? -5.840 2.406 -0.307 1.00 84.00 98 ILE A O 1
ATOM 771 N N . GLY A 1 99 ? -6.513 3.330 -2.236 1.00 80.56 99 GLY A N 1
ATOM 772 C CA . GLY A 1 99 ? -7.572 4.190 -1.712 1.00 80.56 99 GLY A CA 1
ATOM 773 C C . GLY A 1 99 ? -8.518 4.549 -2.855 1.00 80.56 99 GLY A C 1
ATOM 774 O O . GLY A 1 99 ? -8.500 3.871 -3.879 1.00 80.56 99 GLY A O 1
ATOM 775 N N . GLU A 1 100 ? -9.279 5.640 -2.734 1.00 81.94 100 GLU A N 1
ATOM 776 C CA . GLU A 1 100 ? -10.146 6.126 -3.828 1.00 81.94 100 GLU A CA 1
ATOM 777 C C . GLU A 1 100 ? -9.385 6.303 -5.148 1.00 81.94 100 GLU A C 1
ATOM 779 O O . GLU A 1 100 ? -9.927 6.091 -6.228 1.00 81.94 100 GLU A O 1
ATOM 784 N N . ARG A 1 101 ? -8.103 6.670 -5.052 1.00 86.12 101 ARG A N 1
ATOM 785 C CA . ARG A 1 101 ? -7.166 6.707 -6.172 1.00 86.12 101 ARG A CA 1
ATOM 786 C C . ARG A 1 101 ? -5.899 5.955 -5.765 1.00 86.12 101 ARG A C 1
ATOM 788 O O . ARG A 1 101 ? -5.249 6.382 -4.806 1.00 86.12 101 ARG A O 1
ATOM 795 N N . PRO A 1 102 ? -5.527 4.860 -6.452 1.00 89.69 102 PRO A N 1
ATOM 796 C CA . PRO A 1 102 ? -4.275 4.166 -6.180 1.00 89.69 102 PRO A CA 1
ATOM 797 C C . PRO A 1 102 ? -3.086 5.109 -6.360 1.00 89.69 102 PRO A C 1
ATOM 799 O O . PRO A 1 102 ? -3.007 5.830 -7.355 1.00 89.69 102 PRO A O 1
ATOM 802 N N . LEU A 1 103 ? -2.166 5.107 -5.400 1.00 91.00 103 LEU A N 1
ATOM 803 C CA . LEU A 1 103 ? -0.896 5.815 -5.499 1.00 91.00 103 LEU A CA 1
ATOM 804 C C . LEU A 1 103 ? 0.157 4.837 -6.014 1.00 91.00 103 LEU A C 1
ATOM 806 O O . LEU A 1 103 ? 0.454 3.856 -5.333 1.00 91.00 103 LEU A O 1
ATOM 810 N N . LEU A 1 104 ? 0.719 5.116 -7.184 1.00 92.50 104 LEU A N 1
ATOM 811 C CA . LEU A 1 104 ? 1.804 4.358 -7.797 1.00 92.50 104 LEU A CA 1
ATOM 812 C C . LEU A 1 104 ? 3.084 5.188 -7.790 1.00 92.50 104 LEU A C 1
ATOM 814 O O . LEU A 1 104 ? 3.032 6.400 -7.970 1.00 92.50 104 LEU A O 1
ATOM 818 N N . GLY A 1 105 ? 4.226 4.548 -7.588 1.00 89.94 105 GLY A N 1
ATOM 819 C CA . GLY A 1 105 ? 5.535 5.179 -7.542 1.00 89.94 105 GLY A CA 1
ATOM 820 C C . GLY A 1 105 ? 6.478 4.586 -8.576 1.00 89.94 105 GLY A C 1
ATOM 821 O O . GLY A 1 105 ? 6.568 3.369 -8.694 1.00 89.94 105 GLY A O 1
ATOM 822 N N . PHE A 1 106 ? 7.213 5.426 -9.298 1.00 89.12 106 PHE A N 1
ATOM 823 C CA . PHE A 1 106 ? 8.343 4.950 -10.094 1.00 89.12 106 PHE A CA 1
ATOM 824 C C . PHE A 1 106 ? 9.541 4.657 -9.189 1.00 89.12 106 PHE A C 1
ATOM 826 O O . PHE A 1 106 ? 9.914 5.495 -8.362 1.00 89.12 106 PHE A O 1
ATOM 833 N N . SER A 1 107 ? 10.127 3.474 -9.355 1.00 86.50 107 SER A N 1
ATOM 834 C CA . SER A 1 107 ? 11.257 2.982 -8.574 1.00 86.50 107 SER A CA 1
ATOM 835 C C . SER A 1 107 ? 12.423 2.654 -9.502 1.00 86.50 107 SER A C 1
ATOM 837 O O . SER A 1 107 ? 12.264 1.989 -10.528 1.00 86.50 107 SER A O 1
ATOM 839 N N . TYR A 1 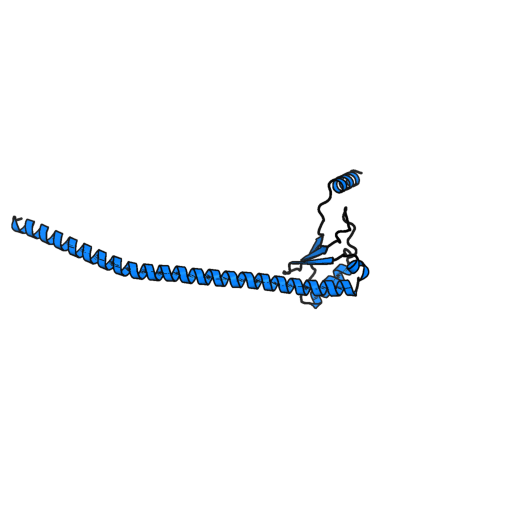108 ? 13.593 3.178 -9.145 1.00 84.00 108 TYR A N 1
ATOM 840 C CA . TYR A 1 108 ? 14.812 3.110 -9.944 1.00 84.00 108 TYR A CA 1
ATOM 841 C C . TYR A 1 108 ? 15.758 2.052 -9.372 1.00 84.00 108 TYR A C 1
ATOM 843 O O . TYR A 1 108 ? 15.856 1.941 -8.144 1.00 84.00 108 TYR A O 1
ATOM 851 N N . PRO A 1 109 ? 16.519 1.337 -10.218 1.00 84.25 109 PRO A N 1
ATOM 852 C CA . PRO A 1 109 ? 17.540 0.420 -9.734 1.00 84.25 109 PRO A CA 1
ATOM 853 C C . PRO A 1 109 ? 18.620 1.158 -8.929 1.00 84.25 109 PRO A C 1
ATOM 855 O O . PRO A 1 109 ? 18.889 2.352 -9.109 1.00 84.25 109 PRO A O 1
ATOM 858 N N . GLU A 1 110 ? 19.267 0.443 -8.009 1.00 77.12 110 GLU A N 1
ATOM 859 C CA . GLU A 1 110 ? 20.312 1.015 -7.151 1.00 77.12 110 GLU A CA 1
ATOM 860 C C . GLU A 1 110 ? 21.505 1.544 -7.955 1.00 77.12 110 GLU A C 1
ATOM 862 O O . GLU A 1 110 ? 22.069 2.567 -7.580 1.00 77.12 110 GLU A O 1
ATOM 867 N N . SER A 1 111 ? 21.797 0.919 -9.101 1.00 73.00 111 SER A N 1
ATOM 868 C CA . SER A 1 111 ? 22.864 1.290 -10.038 1.00 73.00 111 SER A CA 1
ATOM 869 C C . SER A 1 111 ? 22.693 2.666 -10.692 1.00 73.00 111 SER A C 1
ATOM 871 O O . SER A 1 111 ? 23.681 3.244 -11.141 1.00 73.00 111 SER A O 1
ATOM 873 N N . VAL A 1 112 ? 21.474 3.215 -10.735 1.00 70.94 112 VAL A N 1
ATOM 874 C CA . VAL A 1 112 ? 21.214 4.565 -11.253 1.00 70.94 112 VAL A CA 1
ATOM 875 C C . VAL A 1 112 ? 21.486 5.578 -10.137 1.00 70.94 112 VAL A C 1
ATOM 877 O O . VAL A 1 112 ? 20.701 5.714 -9.191 1.00 70.94 112 VAL A O 1
ATOM 880 N N . ASN A 1 113 ? 22.627 6.264 -10.238 1.00 58.44 113 ASN A N 1
ATOM 881 C CA . ASN A 1 113 ? 23.071 7.311 -9.320 1.00 58.44 113 ASN A CA 1
ATOM 882 C C . ASN A 1 113 ? 22.855 8.694 -9.945 1.00 58.44 113 ASN A C 1
ATOM 884 O O . ASN A 1 113 ? 23.445 8.996 -10.975 1.00 58.44 113 ASN A O 1
ATOM 888 N N . GLY A 1 114 ? 22.102 9.563 -9.270 1.00 56.84 114 GLY A N 1
ATOM 889 C CA . GLY A 1 114 ? 22.067 10.995 -9.573 1.00 56.84 114 GLY A CA 1
ATOM 890 C C . GLY A 1 114 ? 20.825 11.561 -10.215 1.00 56.84 114 GLY A C 1
ATOM 891 O O . GLY A 1 114 ? 19.751 10.972 -10.111 1.00 56.84 114 GLY A O 1
ATOM 892 N N . ILE A 1 115 ? 20.998 12.784 -10.737 1.00 50.38 115 ILE A N 1
ATOM 893 C CA . ILE A 1 115 ? 19.947 13.683 -11.227 1.00 50.38 115 ILE A CA 1
ATOM 894 C C . ILE A 1 115 ? 18.971 12.871 -12.061 1.00 50.38 115 ILE A C 1
ATOM 896 O O . ILE A 1 115 ? 19.374 12.272 -13.049 1.00 50.38 115 ILE A O 1
ATOM 900 N N . VAL A 1 116 ? 17.726 12.844 -11.584 1.00 55.22 116 VAL A N 1
ATOM 901 C CA . VAL A 1 116 ? 16.575 12.080 -12.069 1.00 55.22 116 VAL A CA 1
ATOM 902 C C . VAL A 1 116 ? 16.633 11.872 -13.582 1.00 55.22 116 VAL A C 1
ATOM 904 O O . VAL A 1 116 ? 16.106 12.679 -14.347 1.00 55.22 116 VAL A O 1
ATOM 907 N N . ASP A 1 117 ? 17.257 10.778 -14.014 1.00 58.72 117 ASP A N 1
ATOM 908 C CA . ASP A 1 117 ? 17.086 10.320 -15.381 1.00 58.72 117 ASP A CA 1
ATOM 909 C C . ASP A 1 117 ? 15.600 10.001 -15.532 1.00 58.72 117 ASP A C 1
ATOM 911 O O . ASP A 1 117 ? 14.981 9.413 -14.636 1.00 58.72 117 ASP A O 1
ATOM 915 N N . THR A 1 118 ? 14.990 10.464 -16.621 1.00 71.31 118 THR A N 1
ATOM 916 C CA . THR A 1 118 ? 13.548 10.284 -16.811 1.00 71.31 118 THR A CA 1
ATOM 917 C C . THR A 1 118 ? 13.255 8.790 -16.798 1.00 71.31 118 THR A C 1
ATOM 919 O O . THR A 1 118 ? 13.773 8.053 -17.636 1.00 71.31 118 THR A O 1
ATOM 922 N N . HIS A 1 119 ? 12.442 8.329 -15.840 1.00 83.56 119 HIS A N 1
ATOM 923 C CA . HIS A 1 119 ? 12.065 6.920 -15.765 1.00 83.56 119 HIS A CA 1
ATOM 924 C C . HIS A 1 119 ? 11.549 6.463 -17.144 1.00 83.56 119 HIS A C 1
ATOM 926 O O . HIS A 1 119 ? 10.701 7.160 -17.709 1.00 83.56 119 HIS A O 1
ATOM 932 N N . PRO A 1 120 ? 11.974 5.309 -17.692 1.00 85.38 120 PRO A N 1
ATOM 933 C CA . PRO A 1 120 ? 11.589 4.889 -19.049 1.00 85.38 120 PRO A CA 1
ATOM 934 C C . PRO A 1 120 ? 10.064 4.817 -19.221 1.00 85.38 120 PRO A C 1
ATOM 936 O O . PRO A 1 120 ? 9.498 5.097 -20.279 1.00 85.38 120 PRO A O 1
ATOM 939 N N . TRP A 1 121 ? 9.377 4.506 -18.125 1.00 89.25 121 TRP A N 1
ATOM 940 C CA . TRP A 1 121 ? 7.922 4.409 -18.048 1.00 89.25 121 TRP A CA 1
ATOM 941 C C . TRP A 1 121 ? 7.207 5.698 -17.600 1.00 89.25 121 TRP A C 1
ATOM 943 O O . TRP A 1 121 ? 5.980 5.719 -17.517 1.00 89.25 121 TRP A O 1
ATOM 953 N N . SER A 1 122 ? 7.941 6.791 -17.365 1.00 86.44 122 SER A N 1
ATOM 954 C CA . SER A 1 122 ? 7.393 8.131 -17.105 1.00 86.44 122 SER A CA 1
ATOM 955 C C . SER A 1 122 ? 6.935 8.792 -18.409 1.00 86.44 122 SER A C 1
ATOM 957 O O . SER A 1 122 ? 7.377 9.878 -18.784 1.00 86.44 122 SER A O 1
ATOM 959 N N . ASN A 1 123 ? 6.046 8.116 -19.135 1.00 87.50 123 ASN A N 1
ATOM 960 C CA . ASN A 1 123 ? 5.469 8.619 -20.370 1.00 87.50 123 ASN A CA 1
ATOM 961 C C . ASN A 1 123 ? 3.945 8.384 -20.405 1.00 87.50 123 ASN A C 1
ATOM 963 O O . ASN A 1 123 ? 3.454 7.390 -19.858 1.00 87.50 123 ASN A O 1
ATOM 967 N N . PRO A 1 124 ? 3.169 9.253 -21.086 1.00 89.88 124 PRO A N 1
ATOM 968 C CA . PRO A 1 124 ? 1.708 9.162 -21.085 1.00 89.88 124 PRO A CA 1
ATOM 969 C C . PRO A 1 124 ? 1.156 7.852 -21.656 1.00 89.88 124 PRO A C 1
ATOM 971 O O . PRO A 1 124 ? 0.044 7.451 -21.318 1.00 89.88 124 PRO A O 1
ATOM 974 N N . PHE A 1 125 ? 1.897 7.193 -22.550 1.00 92.50 125 PHE A N 1
ATOM 975 C CA . PHE A 1 125 ? 1.458 5.944 -23.161 1.00 92.50 125 PHE A CA 1
ATOM 976 C C . PHE A 1 125 ? 1.459 4.804 -22.141 1.00 92.50 125 PHE A C 1
ATOM 978 O O . PHE A 1 125 ? 0.417 4.181 -21.936 1.00 92.50 125 PHE A O 1
ATOM 985 N N . PHE A 1 126 ? 2.573 4.603 -21.436 1.00 93.12 126 PHE A N 1
ATOM 986 C CA . PHE A 1 126 ? 2.668 3.631 -20.350 1.00 93.12 126 PHE A CA 1
ATOM 987 C C . PHE A 1 126 ? 1.658 3.930 -19.235 1.00 93.12 126 PHE A C 1
ATOM 989 O O . PHE A 1 126 ? 0.924 3.045 -18.799 1.00 93.12 126 PHE A O 1
ATOM 996 N N . MET A 1 127 ? 1.547 5.195 -18.816 1.00 92.31 127 MET A N 1
ATOM 997 C CA . MET A 1 127 ? 0.626 5.588 -17.743 1.00 92.31 127 MET A CA 1
ATOM 998 C C . MET A 1 127 ? -0.835 5.254 -18.080 1.00 92.31 127 MET A C 1
ATOM 1000 O O . MET A 1 127 ? -1.574 4.788 -17.213 1.00 92.31 127 MET A O 1
ATOM 1004 N N . ARG A 1 128 ? -1.252 5.423 -19.345 1.00 93.75 128 ARG A N 1
ATOM 1005 C CA . ARG A 1 128 ? -2.590 5.016 -19.812 1.00 93.75 128 ARG A CA 1
ATOM 1006 C C . ARG A 1 128 ? -2.785 3.503 -19.806 1.00 93.75 128 ARG A C 1
ATOM 1008 O O . ARG A 1 128 ? -3.881 3.044 -19.498 1.00 93.75 128 ARG A O 1
ATOM 1015 N N . GLN A 1 129 ? -1.753 2.730 -20.134 1.00 94.69 129 GLN A N 1
ATOM 1016 C CA . GLN A 1 129 ? -1.831 1.271 -20.078 1.00 94.69 129 GLN A CA 1
ATOM 1017 C C . GLN A 1 129 ? -2.005 0.770 -18.646 1.00 94.69 129 GLN A C 1
ATOM 1019 O O . GLN A 1 129 ? -2.874 -0.059 -18.392 1.00 94.69 129 GLN A O 1
ATOM 1024 N N . ILE A 1 130 ? -1.242 1.326 -17.702 1.00 95.12 130 ILE A N 1
ATOM 1025 C CA . ILE A 1 130 ? -1.404 1.001 -16.284 1.00 95.12 130 ILE A CA 1
ATOM 1026 C C . ILE A 1 130 ? -2.773 1.453 -15.778 1.00 95.12 130 ILE A C 1
ATOM 1028 O O . ILE A 1 130 ? -3.438 0.694 -15.085 1.00 95.12 130 ILE A O 1
ATOM 1032 N N . GLN A 1 131 ? -3.256 2.633 -16.174 1.00 94.50 131 GLN A N 1
ATOM 1033 C CA . GLN A 1 131 ? -4.620 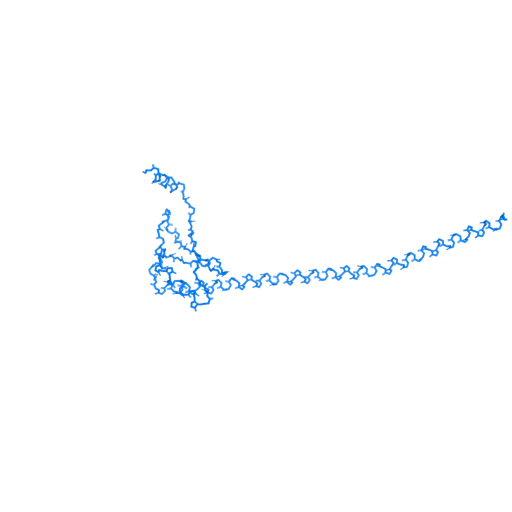3.053 -15.846 1.00 94.50 131 GLN A CA 1
ATOM 1034 C C . GLN A 1 131 ? -5.670 2.062 -16.373 1.00 94.50 131 GLN A C 1
ATOM 1036 O O . GLN A 1 131 ? -6.616 1.738 -15.659 1.00 94.50 131 GLN A O 1
ATOM 1041 N N . LYS A 1 132 ? -5.511 1.558 -17.601 1.00 94.75 132 LYS A N 1
ATOM 1042 C CA . LYS A 1 132 ? -6.404 0.530 -18.143 1.00 94.75 132 LYS A CA 1
ATOM 1043 C C . LYS A 1 132 ? -6.332 -0.757 -17.317 1.00 94.75 132 LYS A C 1
ATOM 1045 O O . LYS A 1 132 ? -7.371 -1.254 -16.907 1.00 94.75 132 LYS A O 1
ATOM 1050 N N . LEU A 1 133 ? -5.124 -1.234 -17.007 1.00 94.56 133 LEU A N 1
ATOM 1051 C CA . LEU A 1 133 ? -4.914 -2.402 -16.150 1.00 94.56 133 LEU A CA 1
ATOM 1052 C C . LEU A 1 133 ? -5.610 -2.236 -14.790 1.00 94.56 133 LEU A C 1
ATOM 1054 O O . LEU A 1 133 ? -6.249 -3.166 -14.314 1.00 94.56 133 LEU A O 1
ATOM 1058 N N . LEU A 1 134 ? -5.514 -1.059 -14.172 1.00 93.06 134 LEU A N 1
ATOM 1059 C CA . LEU A 1 134 ? -6.183 -0.750 -12.908 1.00 93.06 134 LEU A CA 1
ATOM 1060 C C . LEU A 1 134 ? -7.710 -0.808 -13.040 1.00 93.06 134 LEU A C 1
ATOM 1062 O O . LEU A 1 134 ? -8.355 -1.512 -12.260 1.00 93.06 134 LEU A O 1
ATOM 1066 N N . ASN A 1 135 ? -8.271 -0.143 -14.054 1.00 92.56 135 ASN A N 1
ATOM 1067 C CA . ASN A 1 135 ? -9.710 -0.147 -14.322 1.00 92.56 135 ASN A CA 1
ATOM 1068 C C . ASN A 1 135 ? -10.242 -1.570 -14.560 1.00 92.56 135 ASN A C 1
ATOM 1070 O O . ASN A 1 135 ? -11.254 -1.948 -13.972 1.00 92.56 135 ASN A O 1
ATOM 1074 N N . ASP A 1 136 ? -9.529 -2.378 -15.353 1.00 92.56 136 ASP A N 1
ATOM 1075 C CA . ASP A 1 136 ? -9.880 -3.776 -15.650 1.00 92.56 136 ASP A CA 1
ATOM 1076 C C . ASP A 1 136 ? -9.843 -4.666 -14.388 1.00 92.56 136 ASP A C 1
ATOM 1078 O O . ASP A 1 136 ? -10.432 -5.744 -14.356 1.00 92.56 136 ASP A O 1
ATOM 1082 N N . ASN A 1 137 ? -9.175 -4.208 -13.324 1.00 89.50 137 ASN A N 1
ATOM 1083 C CA . ASN A 1 137 ? -9.057 -4.895 -12.039 1.00 89.50 137 ASN A CA 1
ATOM 1084 C C . ASN A 1 137 ? -9.891 -4.253 -10.916 1.00 89.50 137 ASN A C 1
ATOM 1086 O O . ASN A 1 137 ? -9.683 -4.581 -9.749 1.00 89.50 137 ASN A O 1
ATOM 1090 N N . GLY A 1 138 ? -10.841 -3.376 -11.257 1.00 88.69 138 GLY A N 1
ATOM 1091 C CA . GLY A 1 138 ? -11.789 -2.782 -10.307 1.00 88.69 138 GLY A CA 1
ATOM 1092 C C . GLY A 1 138 ? -11.315 -1.491 -9.633 1.00 88.69 138 GLY A C 1
ATOM 1093 O O . GLY A 1 138 ? -12.036 -0.947 -8.800 1.00 88.69 138 GLY A O 1
ATOM 1094 N N . TYR A 1 139 ? -10.148 -0.963 -10.006 1.00 89.00 139 TYR A N 1
ATOM 1095 C CA . TYR A 1 139 ? 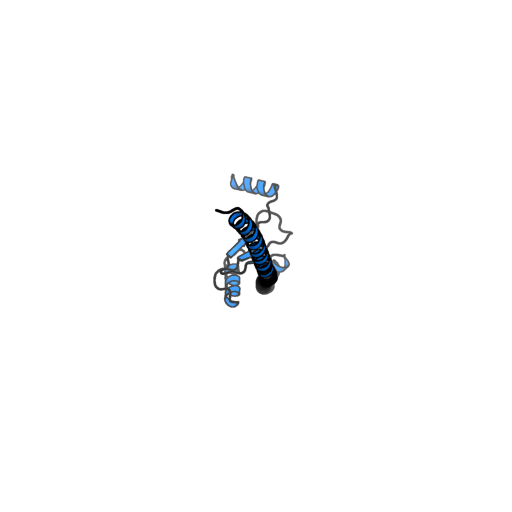-9.630 0.310 -9.503 1.00 89.00 139 TYR A CA 1
ATOM 1096 C C . TYR A 1 139 ? -9.983 1.436 -10.472 1.00 89.00 139 TYR A C 1
ATOM 1098 O O . TYR A 1 139 ? -9.215 1.748 -11.381 1.00 89.00 139 TYR A O 1
ATOM 1106 N N . ALA A 1 140 ? -11.164 2.026 -10.295 1.00 83.94 140 ALA A N 1
ATOM 1107 C CA . ALA A 1 140 ? -11.662 3.059 -11.192 1.00 83.94 140 ALA A CA 1
ATOM 1108 C C . ALA A 1 140 ? -10.861 4.370 -11.093 1.00 83.94 140 ALA A C 1
ATOM 1110 O O . ALA A 1 140 ? -10.592 4.885 -10.009 1.00 83.94 140 ALA A O 1
ATOM 1111 N N . GLY A 1 141 ? -10.566 4.960 -12.252 1.00 84.88 141 GLY A N 1
ATOM 1112 C CA . GLY A 1 141 ? -10.017 6.311 -12.370 1.00 84.88 141 GLY A CA 1
ATOM 1113 C C . GLY A 1 141 ? -8.514 6.352 -12.639 1.00 84.88 141 GLY A C 1
ATOM 1114 O O . GLY A 1 141 ? -7.862 5.341 -12.877 1.00 84.88 141 GLY A O 1
ATOM 1115 N N . SER A 1 142 ? -7.953 7.563 -12.667 1.00 87.62 142 SER A N 1
ATOM 1116 C CA . SER A 1 142 ? -6.518 7.746 -12.907 1.00 87.62 142 SER A CA 1
ATOM 1117 C C . SER A 1 142 ? -5.735 7.655 -11.592 1.00 87.62 142 SER A C 1
ATOM 1119 O O . SER A 1 142 ? -6.030 8.444 -10.677 1.00 87.62 142 SER A O 1
ATOM 1121 N N . PRO A 1 143 ? -4.720 6.771 -11.501 1.00 90.62 143 PRO A N 1
ATOM 1122 C CA . PRO A 1 143 ? -3.874 6.679 -10.319 1.00 90.62 143 PRO A CA 1
ATOM 1123 C C . PRO A 1 143 ? -3.092 7.976 -10.103 1.00 90.62 143 PRO A C 1
ATOM 1125 O O . PRO A 1 143 ? -2.810 8.725 -11.044 1.00 90.62 143 PRO A O 1
ATOM 1128 N N . ALA A 1 144 ? -2.741 8.239 -8.850 1.00 89.88 144 ALA A N 1
ATOM 1129 C CA . ALA A 1 144 ? -1.759 9.257 -8.515 1.00 89.88 144 ALA A CA 1
ATOM 1130 C C . ALA A 1 144 ? -0.355 8.692 -8.765 1.00 89.88 144 ALA A C 1
ATOM 1132 O O . ALA A 1 144 ? -0.082 7.546 -8.410 1.00 89.88 144 ALA A O 1
ATOM 1133 N N . TRP A 1 145 ? 0.530 9.494 -9.355 1.00 87.44 145 TRP A N 1
ATOM 1134 C CA . TRP A 1 145 ? 1.906 9.096 -9.647 1.00 87.44 145 TRP A CA 1
ATOM 1135 C C . TRP A 1 145 ? 2.875 9.838 -8.734 1.00 87.44 145 TRP A C 1
ATOM 1137 O O . TRP A 1 145 ? 2.914 11.067 -8.720 1.00 87.44 145 TRP A O 1
ATOM 1147 N N . GLY A 1 146 ? 3.646 9.080 -7.966 1.00 80.62 146 GLY A N 1
ATOM 1148 C CA . GLY A 1 146 ? 4.774 9.554 -7.186 1.00 80.62 146 GLY A CA 1
ATOM 1149 C C . GLY A 1 146 ? 6.082 9.294 -7.925 1.00 80.62 146 GLY A C 1
ATOM 1150 O O . GLY A 1 146 ? 6.304 8.222 -8.486 1.00 80.62 146 GLY A O 1
ATOM 1151 N N . TYR A 1 147 ? 6.983 10.265 -7.880 1.00 70.62 147 TYR A N 1
ATOM 1152 C CA . TYR A 1 147 ? 8.369 10.069 -8.280 1.00 70.62 147 TYR A CA 1
ATOM 1153 C C . TYR A 1 147 ? 9.172 9.881 -7.003 1.00 70.62 147 TYR A C 1
ATOM 1155 O O . TYR A 1 147 ? 9.279 10.808 -6.198 1.00 70.62 147 TYR A O 1
ATOM 1163 N N . ARG A 1 148 ? 9.699 8.674 -6.773 1.00 59.53 148 ARG A N 1
ATOM 1164 C CA . ARG A 1 148 ? 10.591 8.448 -5.637 1.00 59.53 148 ARG A CA 1
ATOM 1165 C C . ARG A 1 148 ? 11.931 9.095 -5.972 1.00 59.53 148 ARG A C 1
ATOM 1167 O O . ARG A 1 148 ? 12.778 8.486 -6.616 1.00 59.53 148 ARG A O 1
ATOM 1174 N N . MET A 1 149 ? 12.097 10.360 -5.594 1.00 55.09 149 MET A N 1
ATOM 1175 C CA . MET A 1 149 ? 13.389 11.034 -5.694 1.00 55.09 149 MET A CA 1
ATOM 1176 C C . MET A 1 149 ? 14.357 10.336 -4.732 1.00 55.09 149 MET A C 1
ATOM 1178 O O . MET A 1 149 ? 14.090 10.274 -3.529 1.00 55.09 149 MET A O 1
ATOM 1182 N N . LYS A 1 150 ? 15.465 9.783 -5.243 1.00 56.81 150 LYS A N 1
ATOM 1183 C CA . LYS A 1 150 ? 16.602 9.453 -4.373 1.00 56.81 150 LYS A CA 1
ATOM 1184 C C . LYS A 1 150 ? 17.124 10.773 -3.780 1.00 56.81 150 LYS A C 1
ATOM 1186 O O . LYS A 1 150 ? 17.151 11.771 -4.503 1.00 56.81 150 LYS A O 1
ATOM 1191 N N . PRO A 1 151 ? 17.518 10.814 -2.494 1.00 53.97 151 PRO A N 1
ATOM 1192 C CA . PRO A 1 151 ? 18.195 11.984 -1.948 1.00 53.97 151 PRO A CA 1
ATOM 1193 C C . PRO A 1 151 ? 19.429 12.289 -2.804 1.00 53.97 151 PRO A C 1
ATOM 1195 O O . PRO A 1 151 ? 20.234 11.396 -3.075 1.00 53.97 151 PRO A O 1
ATOM 1198 N N . LEU A 1 152 ? 19.534 13.533 -3.275 1.00 59.19 152 LEU A N 1
ATOM 1199 C CA . LEU A 1 152 ? 20.672 13.997 -4.067 1.00 59.19 152 LEU A CA 1
ATOM 1200 C C . LEU A 1 152 ? 21.943 13.876 -3.226 1.00 59.19 152 LEU A C 1
ATOM 1202 O O . LEU A 1 152 ? 21.958 14.268 -2.057 1.00 59.19 152 LEU A O 1
ATOM 1206 N N . THR A 1 153 ? 23.020 13.358 -3.814 1.00 64.56 153 THR A N 1
ATOM 1207 C CA . THR A 1 153 ? 24.333 13.491 -3.173 1.00 64.56 153 THR A CA 1
ATOM 1208 C C . THR A 1 153 ? 24.758 14.969 -3.203 1.00 64.56 153 THR A C 1
ATOM 1210 O O . THR A 1 153 ? 24.331 15.699 -4.102 1.00 64.56 153 THR A O 1
ATOM 1213 N N . PRO A 1 154 ? 25.599 15.441 -2.262 1.00 69.50 154 PRO A N 1
ATOM 1214 C CA . PRO A 1 154 ? 26.020 16.844 -2.217 1.00 69.50 154 PRO A CA 1
ATOM 1215 C C . PRO A 1 154 ? 26.581 17.371 -3.549 1.00 69.50 154 PRO A C 1
ATOM 1217 O O . PRO A 1 154 ? 26.205 18.459 -3.971 1.00 69.50 154 PRO A O 1
ATOM 1220 N N . GLY A 1 155 ? 27.377 16.566 -4.266 1.00 69.62 155 GLY A N 1
ATOM 1221 C CA . GLY A 1 155 ? 27.922 16.952 -5.576 1.00 69.62 155 GLY A CA 1
ATOM 1222 C C . GLY A 1 155 ? 26.866 17.089 -6.681 1.00 69.62 155 GLY A C 1
ATOM 1223 O O . GLY A 1 155 ? 26.996 17.932 -7.558 1.00 69.62 155 GLY A O 1
ATOM 1224 N N . GLN A 1 156 ? 25.775 16.320 -6.614 1.00 64.50 156 GLN A N 1
ATOM 1225 C CA . GLN A 1 156 ? 24.676 16.391 -7.589 1.00 64.50 156 GLN A CA 1
ATOM 1226 C C . GLN A 1 156 ? 23.740 17.571 -7.330 1.00 64.50 156 GLN A C 1
ATOM 1228 O O . GLN A 1 156 ? 23.130 18.097 -8.258 1.00 64.50 156 GLN A O 1
ATOM 1233 N N . LEU A 1 157 ? 23.620 17.994 -6.069 1.00 70.38 157 LEU A N 1
ATOM 1234 C CA . LEU A 1 157 ? 22.928 19.230 -5.721 1.00 70.38 157 LEU A CA 1
ATOM 1235 C C . LEU A 1 157 ? 23.696 20.447 -6.251 1.00 70.38 157 LEU A C 1
ATOM 1237 O O . LEU A 1 157 ? 23.085 21.361 -6.793 1.00 70.38 157 LEU A O 1
ATOM 1241 N N . GLU A 1 158 ? 25.022 20.438 -6.130 1.00 74.19 158 GLU A N 1
ATOM 1242 C CA . GLU A 1 158 ? 25.887 21.522 -6.603 1.00 74.19 158 GLU A CA 1
ATOM 1243 C C . GLU A 1 158 ? 25.832 21.672 -8.135 1.00 74.19 158 GLU A C 1
ATOM 1245 O O . GLU A 1 158 ? 25.657 22.779 -8.640 1.00 74.19 158 GLU A O 1
ATOM 1250 N N . GLU A 1 159 ? 25.832 20.556 -8.871 1.00 72.00 159 GLU A N 1
ATOM 1251 C CA . GLU A 1 159 ? 25.661 20.531 -10.332 1.00 72.00 159 GLU A CA 1
ATOM 1252 C C . GLU A 1 159 ? 24.267 21.022 -10.782 1.00 72.00 159 GLU A C 1
ATOM 1254 O O . GLU A 1 159 ? 24.141 21.763 -11.760 1.00 72.00 159 GLU A O 1
ATOM 1259 N N . LEU A 1 160 ? 23.204 20.670 -10.045 1.00 69.06 160 LEU A N 1
ATOM 1260 C CA . LEU A 1 160 ? 21.845 21.168 -10.301 1.00 69.06 160 LEU A CA 1
ATOM 1261 C C . LEU A 1 160 ? 21.688 22.662 -10.019 1.00 69.06 160 LEU A C 1
ATOM 1263 O O . LEU A 1 160 ? 20.939 23.341 -10.724 1.00 69.06 160 LEU A O 1
ATOM 1267 N N . LEU A 1 161 ? 22.349 23.166 -8.978 1.00 74.38 161 LEU A N 1
ATOM 1268 C CA . LEU A 1 161 ? 22.335 24.586 -8.648 1.00 74.38 161 LEU A CA 1
ATOM 1269 C C . LEU A 1 161 ? 23.080 25.394 -9.714 1.00 74.38 161 LEU A C 1
ATOM 1271 O O . LEU A 1 161 ? 22.565 26.422 -10.138 1.00 74.38 161 LEU A O 1
ATOM 1275 N N . GLN A 1 162 ? 24.221 24.904 -10.208 1.00 72.94 162 GLN A N 1
ATOM 1276 C CA . GLN A 1 162 ? 24.960 25.554 -11.296 1.00 72.94 162 GLN A CA 1
ATOM 1277 C C . GLN A 1 162 ? 24.144 25.610 -12.597 1.00 72.94 162 GLN A C 1
ATOM 1279 O O . GLN A 1 162 ? 24.029 26.674 -13.190 1.00 72.94 162 GLN A O 1
ATOM 1284 N N . ARG A 1 163 ? 23.479 24.515 -12.993 1.00 66.06 163 ARG A N 1
ATOM 1285 C CA . ARG A 1 163 ? 22.643 24.471 -14.212 1.00 66.06 163 ARG A CA 1
ATOM 1286 C C . ARG A 1 163 ? 21.396 25.363 -14.206 1.00 66.06 163 ARG A C 1
ATOM 1288 O O . ARG A 1 163 ? 20.847 25.592 -15.275 1.00 66.06 163 ARG A O 1
ATOM 1295 N N . ASN A 1 164 ? 20.897 25.778 -13.040 1.00 56.62 164 ASN A N 1
ATOM 1296 C CA . ASN A 1 164 ? 19.722 26.661 -12.926 1.00 56.62 164 ASN A CA 1
ATOM 1297 C C . ASN A 1 164 ? 20.097 28.141 -12.738 1.00 56.62 164 ASN A C 1
ATOM 1299 O O . ASN A 1 164 ? 19.203 28.984 -12.655 1.00 56.62 164 ASN A O 1
ATOM 1303 N N . LEU A 1 165 ? 21.389 28.443 -12.589 1.00 52.31 165 LEU A N 1
ATOM 1304 C CA . LEU A 1 165 ? 21.911 29.805 -12.451 1.00 52.31 165 LEU A CA 1
ATOM 1305 C C . LEU A 1 165 ? 22.439 30.379 -13.780 1.00 52.31 165 LEU A C 1
ATOM 1307 O O . LEU A 1 165 ? 22.678 31.586 -13.834 1.00 52.31 165 LEU A O 1
ATOM 1311 N N . ASP A 1 166 ? 22.561 29.544 -14.816 1.00 45.19 166 ASP A N 1
ATOM 1312 C CA . ASP A 1 166 ? 22.818 29.913 -16.219 1.00 45.19 166 ASP A CA 1
ATOM 1313 C C . ASP A 1 166 ? 21.506 30.009 -17.024 1.00 45.19 166 ASP A C 1
ATOM 1315 O O . ASP A 1 166 ? 21.428 30.869 -17.934 1.00 45.19 166 ASP A O 1
#

pLDDT: mean 77.85, std 12.2, range [45.19, 95.75]

Foldseek 3Di:
DDPVVVVVVVVVVVVVVVVVVVVVVVVVVVVVVVVVVVVVVVVVVVVVVVVVVVVVVVVVVVVFVVVQVVLQVLQLVVCCVPPVPLVVQPWGWHFDGDDLATEIETDDDPPDAADDDPRPCNDPVNQVVSQVSCVVVVNDDRHHYHYPDDPHDPVRVVVVVVVVVD

Sequence (166 aa):
MTHSDFVLSIIASIVAGLLLSLAAKFTLEKWKKIAIGFGALIVASTMIAVTVFAVFTVTKEFSAYRERSILQEKIDNYTKGHYPKDYDAGYRVEVGRIGERPLLGFSYPESVNGIVDTHPWSNPFFMRQIQKLLNDNGYAGSPAWGYRMKPLTPGQLEELLQRNLD

Secondary structure (DSSP, 8-state):
--HHHHHHHHHHHHHHHHHHHHHHHHHHHHHHHHHHHHHHHHHHHHHHHHHHHHHHHHHHHHHHHHHHHHHHHHHHHHHHHH-HHHHHTT-EEEEEE-SSS-EEEEE--TT--SS-PPPTT-SHHHHHHHHHHHHHTT--SPPEEEE-PPPPPHHHHHHHHHHTT-

Radius of gyration: 37.45 Å; chains: 1; bounding box: 65×39×110 Å